Protein AF-A0A8T7GSQ2-F1 (afdb_monomer_lite)

Radius of gyration: 21.22 Å; chains: 1; bounding box: 56×17×55 Å

Foldseek 3Di:
DDPPPPVVVVVPQQPLDLVVNLVVLVVVLVVLVVVLVVLVVVLVVLVVVLVVCCVPPVPPVPVNVVVVVVSVVVNVVSVVVNVVSVVVSVVSVVVSVCSVVVVDRSCVVNVHDPVVVVD

Secondary structure (DSSP, 8-state):
---TTTTTTTTS---SSHHHHHHHHHHHHHHHHHHHHHHHHHHHHHHHHHHHHHHH-TT-TTHHHHHHHHHHHHHHHHHHHHHHHHHHHHHHHHHHHHHHTTSS-HHHHHSS-HHHHT-

Structure (mmCIF, N/CA/C/O backbone):
data_AF-A0A8T7GSQ2-F1
#
_entry.id   AF-A0A8T7GSQ2-F1
#
loop_
_atom_site.group_PDB
_atom_site.id
_atom_site.type_symbol
_atom_site.label_atom_id
_atom_site.label_alt_id
_atom_site.label_comp_id
_atom_site.label_asym_id
_atom_site.label_entity_id
_atom_site.label_seq_id
_atom_site.pdbx_PDB_ins_code
_atom_site.Cartn_x
_atom_site.Cartn_y
_atom_site.Cartn_z
_atom_site.occupancy
_atom_site.B_iso_or_equiv
_atom_site.auth_seq_id
_atom_site.auth_comp_id
_atom_site.auth_asym_id
_atom_site.auth_atom_id
_atom_site.pdbx_PDB_model_num
ATOM 1 N N . MET A 1 1 ? -16.822 6.721 -8.908 1.00 38.88 1 MET A N 1
ATOM 2 C CA . MET A 1 1 ? -15.596 6.455 -8.127 1.00 38.88 1 MET A CA 1
ATOM 3 C C . MET A 1 1 ? -15.596 4.984 -7.761 1.00 38.88 1 MET A C 1
ATOM 5 O O . MET A 1 1 ? -16.383 4.574 -6.921 1.00 38.88 1 MET A O 1
ATOM 9 N N . VAL A 1 2 ? -14.819 4.178 -8.480 1.00 35.00 2 VAL A N 1
ATOM 10 C CA . VAL A 1 2 ? -14.695 2.738 -8.228 1.00 35.00 2 VAL A CA 1
ATOM 11 C C . VAL A 1 2 ? -13.517 2.580 -7.271 1.00 35.00 2 VAL A C 1
ATOM 13 O O . VAL A 1 2 ? -12.405 2.960 -7.618 1.00 35.00 2 VAL A O 1
ATOM 16 N N . LEU A 1 3 ? -13.778 2.104 -6.054 1.00 43.03 3 LEU A N 1
ATOM 17 C CA . LEU A 1 3 ? -12.774 1.735 -5.050 1.00 43.03 3 LEU A CA 1
ATOM 18 C C . LEU A 1 3 ? -12.594 0.207 -5.123 1.00 43.03 3 LEU A C 1
ATOM 20 O O . LEU A 1 3 ? -13.241 -0.502 -4.350 1.00 43.03 3 LEU A O 1
ATOM 24 N N . PRO A 1 4 ? -11.788 -0.335 -6.059 1.00 44.41 4 PRO A N 1
ATOM 25 C CA . PRO A 1 4 ? -11.785 -1.773 -6.345 1.00 44.41 4 PRO A CA 1
ATOM 26 C C . PRO A 1 4 ? -11.278 -2.640 -5.181 1.00 44.41 4 PRO A C 1
ATOM 28 O O . PRO A 1 4 ? -11.608 -3.816 -5.128 1.00 44.41 4 PRO A O 1
ATOM 31 N N . TYR A 1 5 ? -10.554 -2.062 -4.216 1.00 47.91 5 TYR A N 1
ATOM 32 C CA . TYR A 1 5 ? -9.963 -2.794 -3.086 1.00 47.91 5 TYR A CA 1
ATOM 33 C C . TYR A 1 5 ? -10.320 -2.206 -1.707 1.00 47.91 5 TYR A C 1
ATOM 35 O O . TYR A 1 5 ? -9.698 -2.548 -0.710 1.00 47.91 5 TYR A O 1
ATOM 43 N N . GLY A 1 6 ? -11.310 -1.308 -1.625 1.00 44.84 6 GLY A N 1
ATOM 44 C CA . GLY A 1 6 ? -11.830 -0.776 -0.350 1.00 44.84 6 GLY A CA 1
ATOM 45 C C . GLY A 1 6 ? -13.261 -1.229 -0.037 1.00 44.84 6 GLY A C 1
ATOM 46 O O . GLY A 1 6 ? -13.656 -1.301 1.124 1.00 44.84 6 GLY A O 1
ATOM 47 N N . GLY A 1 7 ? -14.040 -1.592 -1.064 1.00 49.06 7 GLY A N 1
ATOM 48 C CA . GLY A 1 7 ? -15.460 -1.941 -0.926 1.00 49.06 7 GLY A CA 1
ATOM 49 C C . GLY A 1 7 ? -15.742 -3.202 -0.100 1.00 49.06 7 GLY A C 1
ATOM 50 O O . GLY A 1 7 ? -16.803 -3.307 0.513 1.00 49.06 7 GLY A O 1
ATOM 51 N N . TRP A 1 8 ? -14.790 -4.135 -0.010 1.00 50.97 8 TRP A N 1
ATOM 52 C CA . TRP A 1 8 ? -14.945 -5.326 0.830 1.00 50.97 8 TRP A CA 1
ATOM 53 C C . TRP A 1 8 ? -14.923 -5.026 2.335 1.00 50.97 8 TRP A C 1
ATOM 55 O O . TRP A 1 8 ? -15.596 -5.711 3.092 1.00 50.97 8 TRP A O 1
ATOM 65 N N . LEU A 1 9 ? -14.240 -3.966 2.786 1.00 51.50 9 LEU A N 1
ATOM 66 C CA . LEU A 1 9 ? -14.217 -3.585 4.205 1.00 51.50 9 LEU A CA 1
ATOM 67 C C . LEU A 1 9 ? -15.568 -3.030 4.661 1.00 51.50 9 LEU A C 1
ATOM 69 O O . LEU A 1 9 ? -15.963 -3.239 5.801 1.00 51.50 9 LEU A O 1
ATOM 73 N N . LEU A 1 10 ? -16.296 -2.386 3.746 1.00 52.09 10 LEU A N 1
ATOM 74 C CA . LEU A 1 10 ? -17.650 -1.875 3.971 1.00 52.09 10 LEU A CA 1
ATOM 75 C C . LEU A 1 10 ? -18.727 -2.971 3.947 1.00 52.09 10 LEU A C 1
ATOM 77 O O . LEU A 1 10 ? -19.861 -2.710 4.335 1.00 52.09 10 LEU A O 1
ATOM 81 N N . SER A 1 11 ? -18.395 -4.181 3.486 1.00 52.06 11 SER A N 1
ATOM 82 C CA . SER A 1 11 ? -19.314 -5.330 3.455 1.00 52.06 11 SER A CA 1
ATOM 83 C C . SER A 1 11 ? -19.049 -6.352 4.563 1.00 52.06 11 SER A C 1
ATOM 85 O O . SER A 1 11 ? -19.847 -7.273 4.740 1.00 52.06 11 SER A O 1
ATOM 87 N N . VAL A 1 12 ? -17.986 -6.177 5.357 1.00 58.94 12 VAL A N 1
ATOM 88 C CA . VAL A 1 12 ? -17.802 -6.940 6.594 1.00 58.94 12 VAL A CA 1
ATOM 89 C C . VAL A 1 12 ? -18.753 -6.365 7.651 1.00 58.94 12 VAL A C 1
ATOM 91 O O . VAL A 1 12 ? -18.640 -5.180 7.968 1.00 58.94 12 VAL A O 1
ATOM 94 N N . PRO A 1 13 ? -19.687 -7.156 8.215 1.00 57.12 13 PRO A N 1
ATOM 95 C CA . PRO A 1 13 ? -20.532 -6.684 9.304 1.00 57.12 13 PRO A CA 1
ATOM 96 C C . PRO A 1 13 ? -19.636 -6.289 10.481 1.00 57.12 13 PRO A C 1
ATOM 98 O O . PRO A 1 13 ? -18.987 -7.141 11.088 1.00 57.12 13 PRO A O 1
ATOM 101 N N . LEU A 1 14 ? -19.560 -4.988 10.767 1.00 60.62 14 LEU A N 1
ATOM 102 C CA . LEU A 1 14 ? -18.775 -4.452 11.874 1.00 60.62 14 LEU A CA 1
ATOM 103 C C . LEU A 1 14 ? -19.395 -4.947 13.188 1.00 60.62 14 LEU A C 1
ATOM 105 O O . LEU A 1 14 ? -20.547 -4.605 13.479 1.00 60.62 14 LEU A O 1
ATOM 109 N N . PRO A 1 15 ? -18.684 -5.763 13.986 1.00 61.72 15 PRO A N 1
ATOM 110 C CA . PRO A 1 15 ? -19.197 -6.160 15.283 1.00 61.72 15 PRO A CA 1
ATOM 111 C C . PRO A 1 15 ? -19.294 -4.913 16.170 1.00 61.72 15 PRO A C 1
ATOM 113 O O . PRO A 1 15 ? -18.317 -4.189 16.340 1.00 61.72 15 PRO A O 1
ATOM 116 N N . CYS A 1 16 ? -20.466 -4.672 16.765 1.00 66.12 16 CYS A N 1
ATOM 117 C CA . CYS A 1 16 ? -20.679 -3.585 17.734 1.00 66.12 16 CYS A CA 1
ATOM 118 C C . CYS A 1 16 ? -19.993 -3.843 19.091 1.00 66.12 16 CYS A C 1
ATOM 120 O O . CYS A 1 16 ? -20.198 -3.093 20.042 1.00 66.12 16 CYS A O 1
ATOM 122 N N . ASP A 1 17 ? -19.199 -4.911 19.186 1.00 72.81 17 ASP A N 1
ATOM 123 C CA . ASP A 1 17 ? -18.414 -5.259 20.358 1.00 72.81 17 ASP A CA 1
ATOM 124 C C . ASP A 1 17 ? -17.010 -4.655 20.232 1.00 72.81 17 ASP A C 1
ATOM 126 O O . ASP A 1 17 ? -16.300 -4.881 19.245 1.00 72.81 17 ASP A O 1
ATOM 130 N N . ARG A 1 18 ? -16.617 -3.849 21.224 1.00 67.62 18 ARG A N 1
ATOM 131 C CA . ARG A 1 18 ? -15.390 -3.041 21.190 1.00 67.62 18 ARG A CA 1
ATOM 132 C C . ARG A 1 18 ? -14.150 -3.907 20.976 1.00 67.62 18 ARG A C 1
ATOM 134 O O . ARG A 1 18 ? -13.276 -3.536 20.195 1.00 67.62 18 ARG A O 1
ATOM 141 N N . GLU A 1 19 ? -14.080 -5.060 21.634 1.00 78.38 19 GLU A N 1
ATOM 142 C CA . GLU A 1 19 ? -12.926 -5.959 21.533 1.00 78.38 19 GLU A CA 1
ATOM 143 C C . GLU A 1 19 ? -12.858 -6.654 20.168 1.00 78.38 19 GLU A C 1
ATOM 145 O O . GLU A 1 19 ? -11.784 -6.761 19.568 1.00 78.38 19 GLU A O 1
ATOM 150 N N . ALA A 1 20 ? -14.011 -7.053 19.623 1.00 74.50 20 ALA A N 1
ATOM 151 C CA . ALA A 1 20 ? -14.095 -7.665 18.301 1.00 74.50 20 ALA A CA 1
ATOM 152 C C . ALA A 1 20 ? -13.750 -6.664 17.185 1.00 74.50 20 ALA A C 1
ATOM 154 O O . ALA A 1 20 ? -13.064 -7.028 16.226 1.00 74.50 20 ALA A O 1
ATOM 155 N N . LEU A 1 21 ? -14.161 -5.398 17.327 1.00 72.12 21 LEU A N 1
ATOM 156 C CA . LEU A 1 21 ? -13.840 -4.330 16.380 1.00 72.12 21 LEU A CA 1
ATOM 157 C C . LEU A 1 21 ? -12.334 -4.037 16.348 1.00 72.12 21 LEU A C 1
ATOM 159 O O . LEU A 1 21 ? -11.744 -3.964 15.269 1.00 72.12 21 LEU A O 1
ATOM 163 N N . ILE A 1 22 ? -11.694 -3.933 17.517 1.00 78.56 22 ILE A N 1
ATOM 164 C CA . ILE A 1 22 ? -10.239 -3.738 17.623 1.00 78.56 22 ILE A CA 1
ATOM 165 C C . ILE A 1 22 ? -9.492 -4.932 17.011 1.00 78.56 22 ILE A C 1
ATOM 167 O O . ILE A 1 22 ? -8.540 -4.748 16.248 1.00 78.56 22 ILE A O 1
ATOM 171 N N . GLY A 1 23 ? -9.940 -6.161 17.290 1.00 81.44 23 GLY A N 1
ATOM 172 C CA . GLY A 1 23 ? -9.358 -7.374 16.712 1.00 81.44 23 GLY A CA 1
ATOM 173 C C . GLY A 1 23 ? -9.449 -7.413 15.183 1.00 81.44 23 GLY A C 1
ATOM 174 O O . GLY A 1 23 ? -8.485 -7.794 14.512 1.00 81.44 23 GLY A O 1
ATOM 175 N N . LEU A 1 24 ? -10.577 -6.969 14.624 1.00 78.19 24 LEU A N 1
ATOM 176 C CA . LEU A 1 24 ? -10.798 -6.902 13.181 1.00 78.19 24 LEU A CA 1
ATOM 177 C C . LEU A 1 24 ? -9.924 -5.822 12.534 1.00 78.19 24 LEU A C 1
ATOM 179 O O . LEU A 1 24 ? -9.186 -6.118 11.597 1.00 78.19 24 LEU A O 1
ATOM 183 N N . LEU A 1 25 ? -9.907 -4.611 13.096 1.00 77.94 25 LEU A N 1
ATOM 184 C CA . LEU A 1 25 ? -9.059 -3.507 12.634 1.00 77.94 25 LEU A CA 1
ATOM 185 C C . LEU A 1 25 ? -7.566 -3.863 12.673 1.00 77.94 25 LEU A C 1
ATOM 187 O O . LEU A 1 25 ? -6.830 -3.527 11.746 1.00 77.94 25 LEU A O 1
ATOM 191 N N . ARG A 1 26 ? -7.109 -4.611 13.685 1.00 84.12 26 ARG A N 1
ATOM 192 C CA . ARG A 1 26 ? -5.717 -5.084 13.763 1.00 84.12 26 ARG A CA 1
ATOM 193 C C . ARG A 1 26 ? -5.375 -6.065 12.636 1.00 84.12 26 ARG A C 1
ATOM 195 O O . ARG A 1 26 ? -4.298 -5.961 12.050 1.00 84.12 26 ARG A O 1
ATOM 202 N N . ARG A 1 27 ? -6.280 -6.990 12.296 1.00 81.19 27 ARG A N 1
ATOM 203 C CA . ARG A 1 27 ? -6.094 -7.915 11.158 1.00 81.19 27 ARG A CA 1
ATOM 204 C C . ARG A 1 27 ? -6.091 -7.176 9.826 1.00 81.19 27 ARG A C 1
ATOM 206 O O . ARG A 1 27 ? -5.244 -7.453 8.982 1.00 81.19 27 ARG A O 1
ATOM 213 N N . VAL A 1 28 ? -6.988 -6.207 9.669 1.00 79.44 28 VAL A N 1
ATOM 214 C CA . VAL A 1 28 ? -7.064 -5.358 8.47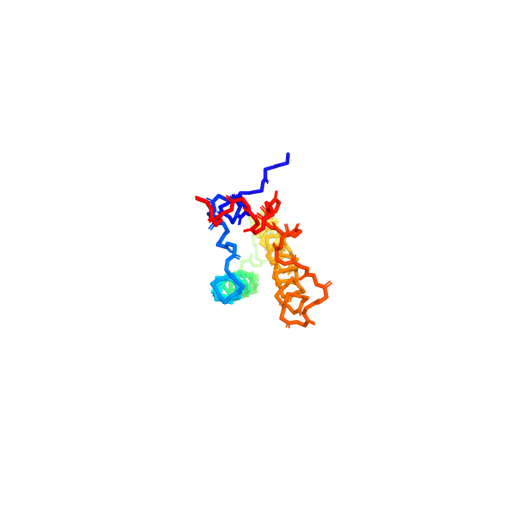5 1.00 79.44 28 VAL A CA 1
ATOM 215 C C . VAL A 1 28 ? -5.775 -4.555 8.308 1.00 79.44 28 VAL A C 1
ATOM 217 O O . VAL A 1 28 ? -5.180 -4.573 7.232 1.00 79.44 28 VAL A O 1
ATOM 220 N N . LYS A 1 29 ? -5.269 -3.948 9.388 1.00 76.50 29 LYS A N 1
ATOM 221 C CA . LYS A 1 29 ? -3.976 -3.254 9.398 1.00 76.50 29 LYS A CA 1
ATOM 222 C C . LYS A 1 29 ? -2.826 -4.176 8.974 1.00 76.50 29 LYS A C 1
ATOM 224 O O . LYS A 1 29 ? -2.019 -3.785 8.136 1.00 76.50 29 LYS A O 1
ATOM 229 N N . ALA A 1 30 ? -2.782 -5.408 9.488 1.00 79.94 30 ALA A N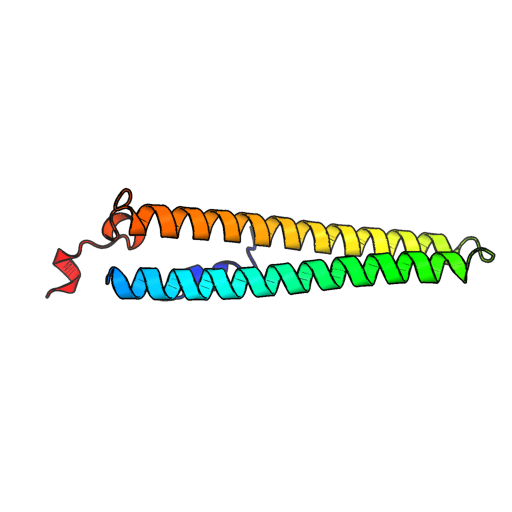 1
ATOM 230 C CA . ALA A 1 30 ? -1.764 -6.389 9.104 1.00 79.94 30 ALA A CA 1
ATOM 231 C C . ALA A 1 30 ? -1.858 -6.791 7.619 1.00 79.94 30 ALA A C 1
ATOM 233 O O . ALA A 1 30 ? -0.835 -6.886 6.942 1.00 79.94 30 ALA A O 1
ATOM 234 N N . SER A 1 31 ? -3.072 -6.976 7.085 1.00 76.31 31 SER A N 1
ATOM 235 C CA . SER A 1 31 ? -3.264 -7.269 5.657 1.00 76.31 31 SER A CA 1
ATOM 236 C C . SER A 1 31 ? -2.857 -6.104 4.751 1.00 76.31 31 SER A C 1
ATOM 238 O O . SER A 1 31 ? -2.217 -6.330 3.728 1.00 76.31 31 SER A O 1
ATOM 240 N N . LEU A 1 32 ? -3.148 -4.863 5.157 1.00 76.88 32 LEU A N 1
ATOM 241 C CA . LEU A 1 32 ? -2.739 -3.660 4.429 1.00 76.88 32 LEU A CA 1
ATOM 242 C C . LEU A 1 32 ? -1.216 -3.500 4.422 1.00 76.88 32 LEU A C 1
ATOM 244 O O . LEU A 1 32 ? -0.643 -3.154 3.396 1.00 76.88 32 LEU A O 1
ATOM 248 N N . GLN A 1 33 ? -0.545 -3.816 5.532 1.00 80.75 33 GLN A N 1
ATOM 249 C CA . GLN A 1 33 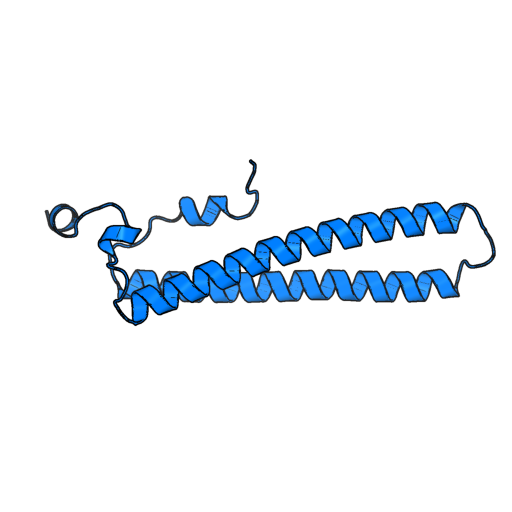? 0.916 -3.783 5.606 1.00 80.75 33 GLN A CA 1
ATOM 250 C C . GLN A 1 33 ? 1.567 -4.814 4.667 1.00 80.75 33 GLN A C 1
ATOM 252 O O . GLN A 1 33 ? 2.560 -4.506 4.008 1.00 80.75 33 GLN A O 1
ATOM 257 N N . LEU A 1 34 ? 1.000 -6.022 4.571 1.00 79.44 34 LEU A N 1
ATOM 258 C CA . LEU A 1 34 ? 1.447 -7.038 3.611 1.00 79.44 34 LEU A CA 1
ATOM 259 C C . LEU A 1 34 ? 1.212 -6.596 2.159 1.00 79.44 34 LEU A C 1
ATOM 261 O O . LEU A 1 34 ? 2.102 -6.775 1.330 1.00 79.44 34 LEU A O 1
ATOM 265 N N . GLY A 1 35 ? 0.057 -5.984 1.871 1.00 73.56 35 GLY A N 1
ATOM 266 C CA . GLY A 1 35 ? -0.251 -5.395 0.563 1.00 73.56 35 GLY A CA 1
ATOM 267 C C . GLY A 1 35 ? 0.760 -4.321 0.167 1.00 73.56 35 GLY A C 1
ATOM 268 O O . GLY A 1 35 ? 1.396 -4.432 -0.878 1.00 73.56 35 GLY A O 1
ATOM 269 N N . MET A 1 36 ? 1.037 -3.375 1.069 1.00 79.38 36 MET A N 1
ATOM 270 C CA . MET A 1 36 ? 2.044 -2.335 0.852 1.00 79.38 36 MET A CA 1
ATOM 271 C C . MET A 1 36 ? 3.439 -2.906 0.580 1.00 79.38 36 MET A C 1
ATOM 273 O O . MET A 1 36 ? 4.131 -2.419 -0.312 1.00 79.38 36 MET A O 1
ATOM 277 N N . LEU A 1 37 ? 3.869 -3.930 1.327 1.00 77.75 37 LEU A N 1
ATOM 278 C CA . LEU A 1 37 ? 5.165 -4.583 1.108 1.00 77.75 37 LEU A CA 1
ATOM 279 C C . LEU A 1 37 ? 5.231 -5.280 -0.254 1.00 77.75 37 LEU A C 1
ATOM 281 O O . LEU A 1 37 ? 6.254 -5.190 -0.933 1.00 77.75 37 LEU A O 1
ATOM 285 N N . ALA A 1 38 ? 4.149 -5.938 -0.674 1.00 79.25 38 ALA A N 1
ATOM 286 C CA . ALA A 1 38 ? 4.060 -6.553 -1.993 1.00 79.25 38 ALA A CA 1
ATOM 287 C C . ALA A 1 38 ? 4.122 -5.492 -3.104 1.00 79.25 38 ALA A C 1
ATOM 289 O O . ALA A 1 38 ? 4.924 -5.625 -4.029 1.00 79.25 38 ALA A O 1
ATOM 290 N N . SER A 1 39 ? 3.362 -4.403 -2.973 1.00 77.69 39 SER A N 1
ATOM 291 C CA . SER A 1 39 ? 3.368 -3.258 -3.893 1.00 77.69 39 SER A CA 1
ATOM 292 C C . SER A 1 39 ? 4.760 -2.623 -4.009 1.00 77.69 39 SER A C 1
ATOM 294 O O . SER A 1 39 ? 5.245 -2.354 -5.110 1.00 77.69 39 SER A O 1
ATOM 296 N N . LEU A 1 40 ? 5.454 -2.452 -2.881 1.00 81.75 40 LEU A N 1
ATOM 297 C CA . LEU A 1 40 ? 6.814 -1.913 -2.835 1.00 81.75 40 LE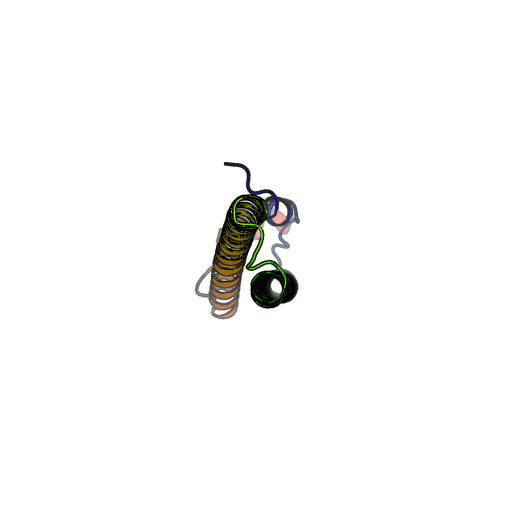U A CA 1
ATOM 298 C C . LEU A 1 40 ? 7.834 -2.882 -3.456 1.00 81.75 40 LEU A C 1
ATOM 300 O O . LEU A 1 40 ? 8.744 -2.451 -4.164 1.00 81.75 40 LEU A O 1
ATOM 304 N N . GLY A 1 41 ? 7.645 -4.189 -3.260 1.00 81.50 41 GLY A N 1
ATOM 305 C CA . GLY A 1 41 ? 8.429 -5.238 -3.912 1.00 81.50 41 GLY A CA 1
ATOM 306 C C . GLY A 1 41 ? 8.271 -5.237 -5.434 1.00 81.50 41 GLY A C 1
ATOM 307 O O . GLY A 1 41 ? 9.268 -5.323 -6.151 1.00 81.50 41 GLY A O 1
ATOM 308 N N . VAL A 1 42 ? 7.046 -5.068 -5.942 1.00 81.88 42 VAL A N 1
ATOM 309 C CA . VAL A 1 42 ? 6.768 -4.957 -7.386 1.00 81.88 42 VAL A CA 1
ATOM 310 C C . VAL A 1 42 ? 7.405 -3.697 -7.976 1.00 81.88 42 VAL A C 1
ATOM 312 O O . VAL A 1 42 ? 8.029 -3.768 -9.035 1.00 81.88 42 VAL A O 1
ATOM 315 N N . LEU A 1 43 ? 7.322 -2.558 -7.278 1.00 82.19 43 LEU A N 1
ATOM 316 C CA . LEU A 1 43 ? 7.993 -1.319 -7.690 1.00 82.19 43 LEU A CA 1
ATOM 317 C C . LEU A 1 43 ? 9.516 -1.493 -7.747 1.00 82.19 43 LEU A C 1
ATOM 319 O O . LEU A 1 43 ? 10.139 -1.138 -8.748 1.00 82.19 43 LEU A O 1
ATOM 323 N N . ALA A 1 44 ? 10.118 -2.080 -6.709 1.00 83.56 44 ALA A N 1
ATOM 324 C CA . ALA A 1 44 ? 11.556 -2.331 -6.659 1.00 83.56 44 ALA A CA 1
ATOM 325 C C . ALA A 1 44 ? 12.010 -3.280 -7.780 1.00 83.56 44 ALA A C 1
ATOM 327 O O . ALA A 1 44 ? 12.981 -2.986 -8.479 1.00 83.56 44 ALA A O 1
ATOM 328 N N . ALA A 1 45 ? 11.281 -4.377 -8.007 1.00 82.50 45 ALA A N 1
ATOM 329 C CA . ALA A 1 45 ? 11.551 -5.306 -9.102 1.00 82.50 45 ALA A CA 1
ATOM 330 C C . ALA A 1 45 ? 11.449 -4.616 -10.473 1.00 82.50 45 ALA A C 1
ATOM 332 O O . ALA A 1 45 ? 12.303 -4.830 -11.333 1.00 82.50 45 ALA A O 1
ATOM 333 N N . GLY A 1 46 ? 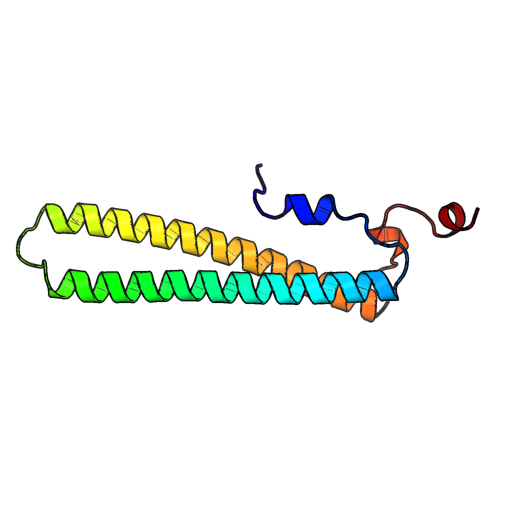10.461 -3.733 -10.656 1.00 78.75 46 GLY A N 1
ATOM 334 C CA . GLY A 1 46 ? 10.302 -2.929 -11.868 1.00 78.75 46 GLY A CA 1
ATOM 335 C C . GLY A 1 46 ? 11.478 -1.983 -12.127 1.00 78.75 46 GLY A C 1
ATOM 336 O O . GLY A 1 46 ? 11.962 -1.904 -13.255 1.00 78.75 46 GLY A O 1
ATOM 337 N N . ILE A 1 47 ? 11.993 -1.314 -11.089 1.00 82.69 47 ILE A N 1
ATOM 338 C CA . ILE A 1 47 ? 13.168 -0.427 -11.193 1.00 82.69 47 ILE A CA 1
ATOM 339 C C . ILE A 1 47 ? 14.428 -1.228 -11.537 1.00 82.69 47 ILE A C 1
ATOM 341 O O . ILE A 1 47 ? 15.187 -0.839 -12.425 1.00 82.69 47 ILE A O 1
ATOM 345 N N . VAL A 1 48 ? 14.650 -2.360 -10.864 1.00 84.06 48 VAL A N 1
ATOM 346 C CA . VAL A 1 48 ? 15.795 -3.240 -11.141 1.00 84.06 48 VAL A CA 1
ATOM 347 C C . VAL A 1 48 ? 15.737 -3.761 -12.577 1.00 84.06 48 VAL A C 1
ATOM 349 O O . VAL A 1 48 ? 16.753 -3.745 -13.272 1.00 84.06 48 VAL A O 1
ATOM 352 N N . PHE A 1 49 ? 14.552 -4.150 -13.054 1.00 79.31 49 PHE A N 1
ATOM 353 C CA . PHE A 1 49 ? 14.352 -4.576 -14.436 1.00 79.31 49 PHE A CA 1
ATOM 354 C C . PHE A 1 49 ? 14.641 -3.447 -15.436 1.00 79.31 49 PHE A C 1
ATOM 356 O O . PHE A 1 49 ? 15.345 -3.675 -16.414 1.00 79.31 49 PHE A O 1
ATOM 363 N N . LEU A 1 50 ? 14.183 -2.218 -15.171 1.00 76.56 50 LEU A N 1
ATOM 364 C CA . LEU A 1 50 ? 14.498 -1.025 -15.975 1.00 76.56 50 LEU A CA 1
ATOM 365 C C . LEU A 1 50 ? 16.013 -0.768 -16.069 1.00 76.56 50 LEU A C 1
ATOM 367 O O . LEU A 1 50 ? 16.548 -0.516 -17.152 1.00 76.56 50 LEU A O 1
ATOM 371 N N . LEU A 1 51 ? 16.724 -0.853 -14.943 1.00 77.38 51 LEU A N 1
ATOM 372 C CA . LEU A 1 51 ? 18.178 -0.665 -14.884 1.00 77.38 51 LEU A CA 1
ATOM 373 C C . LEU A 1 51 ? 18.937 -1.785 -15.609 1.00 77.38 51 LEU A C 1
ATOM 375 O O . LEU A 1 51 ? 19.935 -1.528 -16.282 1.00 77.38 51 LEU A O 1
ATOM 379 N N . TRP A 1 52 ? 18.465 -3.025 -15.496 1.00 79.31 52 TRP A N 1
ATOM 380 C CA . TRP A 1 52 ? 19.030 -4.158 -16.224 1.00 79.31 52 TRP A CA 1
ATOM 381 C C . TRP A 1 52 ? 18.790 -4.035 -17.736 1.00 79.31 52 TRP A C 1
ATOM 383 O O . TRP A 1 52 ? 19.720 -4.176 -18.529 1.00 79.31 52 TRP A O 1
ATOM 393 N N . PHE A 1 53 ? 17.567 -3.690 -18.138 1.00 71.25 53 PHE A N 1
ATOM 394 C CA . PHE A 1 53 ? 17.175 -3.552 -19.539 1.00 71.25 53 PHE A CA 1
ATOM 395 C C . PHE A 1 53 ? 17.914 -2.402 -20.239 1.00 71.25 53 PHE A C 1
ATOM 397 O O . PHE A 1 53 ? 18.421 -2.569 -21.350 1.00 71.25 53 PHE A O 1
ATOM 404 N N . SER A 1 54 ? 18.058 -1.254 -19.566 1.00 70.69 54 SER A N 1
ATOM 405 C CA . SER A 1 54 ? 18.812 -0.100 -20.085 1.00 70.69 54 SER A CA 1
ATOM 406 C C . SER A 1 54 ? 20.307 -0.382 -20.278 1.00 70.69 54 SER A C 1
ATOM 408 O O . SER A 1 54 ? 20.922 0.217 -21.159 1.00 70.69 54 SER A O 1
ATOM 410 N N . ARG A 1 55 ? 20.886 -1.340 -19.536 1.00 71.88 55 ARG A N 1
ATOM 411 C CA . ARG A 1 55 ? 22.257 -1.827 -19.769 1.00 71.88 55 ARG A CA 1
ATOM 412 C C . ARG A 1 55 ? 22.401 -2.726 -21.003 1.00 71.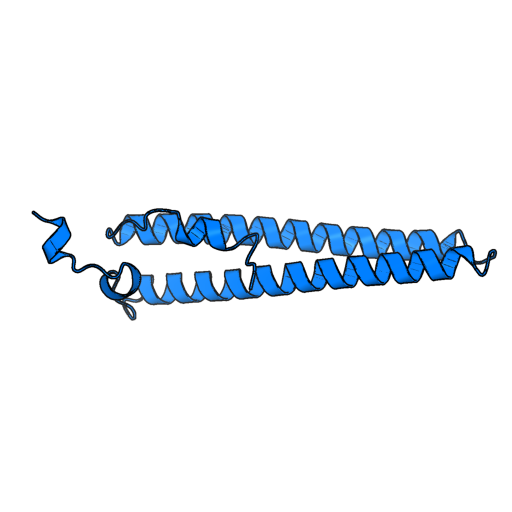88 55 ARG A C 1
ATOM 414 O O . ARG A 1 55 ? 23.484 -2.751 -21.577 1.00 71.88 55 ARG A O 1
ATOM 421 N N . GLY A 1 56 ? 21.358 -3.459 -21.405 1.00 65.81 56 GLY A N 1
ATOM 422 C CA . GLY A 1 56 ? 21.424 -4.455 -22.487 1.00 65.81 56 GLY A CA 1
ATOM 423 C C . GLY A 1 56 ? 20.976 -3.972 -23.874 1.00 65.81 56 GLY A C 1
ATOM 424 O O . GLY A 1 56 ? 21.445 -4.498 -24.879 1.00 65.81 56 GLY A O 1
ATOM 425 N N . PHE A 1 57 ? 20.096 -2.967 -23.953 1.00 61.84 57 PHE A N 1
ATOM 426 C CA . PHE A 1 57 ? 19.399 -2.589 -25.199 1.00 61.84 57 PHE A CA 1
ATOM 427 C C . PHE A 1 57 ? 19.712 -1.177 -25.729 1.00 61.84 57 PHE A C 1
ATOM 429 O O . PHE A 1 57 ? 18.992 -0.658 -26.583 1.00 61.84 57 PHE A O 1
ATOM 436 N N . GLY A 1 58 ? 20.810 -0.556 -25.289 1.00 57.62 58 GLY A N 1
ATOM 437 C CA . GLY A 1 58 ? 21.189 0.823 -25.641 1.00 57.62 58 GLY A CA 1
ATOM 438 C C . GLY A 1 58 ? 21.454 1.135 -27.128 1.00 57.62 58 GLY A C 1
ATOM 439 O O . GLY A 1 58 ? 21.780 2.275 -27.438 1.00 57.62 58 GLY A O 1
ATOM 440 N N . VAL A 1 59 ? 21.319 0.175 -28.055 1.00 54.84 59 VAL A N 1
ATOM 441 C CA . VAL A 1 59 ? 21.737 0.319 -29.469 1.00 54.84 59 VAL A CA 1
ATOM 442 C C . VAL A 1 59 ? 20.559 0.360 -30.470 1.00 54.84 59 VAL A C 1
ATOM 444 O O . VAL A 1 59 ? 20.729 0.810 -31.598 1.00 54.84 59 VAL A O 1
ATOM 447 N N . LEU A 1 60 ? 19.331 -0.021 -30.082 1.00 58.12 60 LEU A N 1
ATOM 448 C CA . LEU A 1 60 ? 18.146 -0.040 -30.970 1.00 58.12 60 LEU A CA 1
ATOM 449 C C . LEU A 1 60 ? 17.139 1.062 -30.574 1.00 58.12 60 LEU A C 1
ATOM 451 O O . LEU A 1 60 ? 16.134 0.810 -29.908 1.00 58.12 60 LEU A O 1
ATOM 455 N N . GLY A 1 61 ? 17.427 2.308 -30.970 1.00 57.84 61 GLY A N 1
ATOM 456 C CA . GLY A 1 61 ? 16.834 3.558 -30.450 1.00 57.84 61 GLY A CA 1
ATOM 457 C C . GLY A 1 61 ? 15.309 3.771 -30.533 1.00 57.84 61 GLY A C 1
ATOM 458 O O . GLY A 1 61 ? 14.827 4.750 -29.972 1.00 57.84 61 GLY A O 1
ATOM 459 N N . GLY A 1 62 ? 14.538 2.884 -31.175 1.00 59.53 62 GLY A N 1
ATOM 460 C CA . GLY A 1 62 ? 13.063 2.952 -31.213 1.00 59.53 62 GLY A CA 1
ATOM 461 C C . GLY A 1 62 ? 12.344 1.931 -30.318 1.00 59.53 62 GLY A C 1
ATOM 462 O O . GLY A 1 62 ? 11.281 2.220 -29.774 1.00 59.53 62 GLY A O 1
ATOM 463 N N . PHE A 1 63 ? 12.926 0.743 -30.119 1.00 62.22 63 PHE A N 1
ATOM 464 C CA . PHE A 1 63 ? 12.332 -0.314 -29.285 1.00 62.22 63 PHE A CA 1
ATOM 465 C C . PHE A 1 63 ? 12.474 0.006 -27.788 1.00 62.22 63 PHE A C 1
ATOM 467 O O . PHE A 1 63 ? 11.595 -0.298 -26.984 1.00 62.22 63 PHE A O 1
ATOM 474 N N . SER A 1 64 ? 13.561 0.694 -27.428 1.00 70.69 64 SER A N 1
ATOM 475 C CA . SER A 1 64 ? 13.879 1.085 -26.051 1.00 70.69 64 SER A CA 1
ATOM 476 C C . SER A 1 64 ? 12.924 2.149 -25.485 1.00 70.69 64 SER A C 1
ATOM 478 O O . SER A 1 64 ? 12.515 2.061 -24.330 1.00 70.69 64 SER A O 1
ATOM 480 N N . THR A 1 65 ? 12.490 3.122 -26.292 1.00 73.31 65 THR A N 1
ATOM 481 C CA . THR A 1 65 ? 11.629 4.235 -25.848 1.00 73.31 65 THR A CA 1
ATOM 482 C C . THR A 1 65 ? 10.199 3.796 -25.546 1.00 73.31 65 THR A C 1
ATOM 484 O O . THR A 1 65 ? 9.647 4.206 -24.528 1.00 73.31 65 THR A O 1
ATOM 487 N N . VAL A 1 66 ? 9.605 2.930 -26.375 1.00 78.56 66 VAL A N 1
ATOM 488 C CA . VAL A 1 66 ? 8.254 2.392 -26.118 1.00 78.56 66 VAL A CA 1
ATOM 489 C C . VAL A 1 66 ? 8.248 1.517 -24.863 1.00 78.56 66 VAL A C 1
ATOM 491 O O . VAL A 1 66 ? 7.368 1.671 -24.019 1.00 78.56 66 VAL A O 1
ATOM 494 N N . PHE A 1 67 ? 9.261 0.660 -24.691 1.00 75.88 67 PHE A N 1
ATOM 495 C CA . PHE A 1 67 ? 9.414 -0.145 -23.476 1.00 75.88 67 PHE A CA 1
ATOM 496 C C . PHE A 1 67 ? 9.634 0.715 -22.228 1.00 75.88 67 PHE A C 1
ATOM 498 O O . PHE A 1 67 ? 9.028 0.444 -21.193 1.00 75.88 67 PHE A O 1
ATOM 505 N N . ALA A 1 68 ? 10.445 1.773 -22.319 1.00 75.94 68 ALA A N 1
ATOM 506 C CA . ALA A 1 68 ? 10.672 2.696 -21.210 1.00 75.94 68 ALA A CA 1
ATOM 507 C C . ALA A 1 68 ? 9.389 3.438 -20.806 1.00 75.94 68 ALA A C 1
ATOM 509 O O . ALA A 1 68 ? 9.071 3.506 -19.621 1.00 75.94 68 ALA A O 1
ATOM 510 N N . LEU A 1 69 ? 8.619 3.949 -21.774 1.00 82.31 69 LEU A N 1
ATOM 511 C CA . LEU A 1 69 ? 7.340 4.617 -21.509 1.00 82.31 69 LEU A CA 1
ATOM 512 C C . LEU A 1 69 ? 6.303 3.658 -20.917 1.00 82.31 69 LEU A C 1
ATOM 514 O O . LEU A 1 69 ? 5.608 4.024 -19.971 1.00 82.31 69 LEU A O 1
ATOM 518 N N . PHE A 1 70 ? 6.230 2.426 -21.425 1.00 82.50 70 PHE A N 1
ATOM 519 C CA . PHE A 1 70 ? 5.373 1.386 -20.861 1.00 82.50 70 PHE A CA 1
ATOM 520 C C . PHE A 1 70 ? 5.755 1.101 -19.404 1.00 82.50 70 PHE A C 1
ATOM 522 O O . PHE A 1 70 ? 4.906 1.158 -18.521 1.00 82.50 70 PHE A O 1
ATOM 529 N N . PHE A 1 71 ? 7.040 0.895 -19.109 1.00 80.00 71 PHE A N 1
ATOM 530 C CA . PHE A 1 71 ? 7.495 0.672 -17.737 1.00 80.00 71 PHE A CA 1
ATOM 531 C C . PHE A 1 71 ? 7.233 1.865 -16.816 1.00 80.00 71 PHE A C 1
ATOM 533 O O . PHE A 1 71 ? 6.790 1.661 -15.690 1.00 80.00 71 PHE A O 1
ATOM 540 N N . LEU A 1 72 ? 7.445 3.098 -17.281 1.00 82.31 72 LEU A N 1
ATOM 541 C CA . LEU A 1 72 ? 7.119 4.307 -16.518 1.00 82.31 72 LEU A CA 1
ATOM 542 C C . LEU A 1 72 ? 5.620 4.412 -16.224 1.00 82.31 72 LEU A C 1
ATOM 544 O O . LEU A 1 72 ? 5.245 4.789 -15.117 1.00 82.31 72 LEU A O 1
ATOM 548 N N . PHE A 1 73 ? 4.764 4.038 -17.177 1.00 84.62 73 PHE A N 1
ATOM 549 C CA . PHE A 1 73 ? 3.321 3.987 -16.963 1.00 84.62 73 PHE A CA 1
ATOM 550 C C . PHE A 1 73 ? 2.953 2.964 -15.882 1.00 84.62 73 PHE A C 1
ATOM 552 O O . PHE A 1 73 ? 2.242 3.306 -14.940 1.00 84.62 73 PHE A O 1
ATOM 559 N N . PHE A 1 74 ? 3.480 1.738 -15.957 1.00 81.00 74 PHE A N 1
ATOM 560 C CA . PHE A 1 74 ? 3.236 0.706 -14.940 1.00 81.00 74 PHE A CA 1
ATOM 561 C C . PHE A 1 74 ? 3.802 1.088 -13.571 1.00 81.00 74 PHE A C 1
ATOM 563 O O . PHE A 1 74 ? 3.149 0.852 -12.556 1.00 81.00 74 PHE A O 1
ATOM 570 N N . LEU A 1 75 ? 4.972 1.730 -13.536 1.00 84.12 75 LEU A N 1
ATOM 571 C CA . LEU A 1 75 ? 5.551 2.286 -12.316 1.00 84.12 75 LEU A CA 1
ATOM 572 C C . LEU A 1 75 ? 4.632 3.364 -11.723 1.00 84.12 75 LEU A C 1
ATOM 574 O O . LEU A 1 75 ? 4.389 3.365 -10.522 1.00 84.12 75 LEU A O 1
ATOM 578 N N . GLY A 1 76 ? 4.074 4.240 -12.564 1.00 85.81 76 GLY A N 1
ATOM 579 C CA . GLY A 1 76 ? 3.111 5.264 -12.160 1.00 85.81 76 GLY A CA 1
ATOM 580 C C . GLY A 1 76 ? 1.807 4.677 -11.615 1.00 85.81 76 GLY A C 1
ATOM 581 O O . GLY A 1 76 ? 1.338 5.105 -10.562 1.00 85.81 76 GLY A O 1
ATOM 582 N N . VAL A 1 77 ? 1.246 3.660 -12.275 1.00 85.31 77 VAL A N 1
ATOM 583 C CA . VAL A 1 77 ? 0.047 2.943 -11.801 1.00 85.31 77 VAL A CA 1
ATOM 584 C C . VAL A 1 77 ? 0.327 2.218 -10.481 1.00 85.31 77 VAL A C 1
ATOM 586 O O . VAL A 1 77 ? -0.477 2.309 -9.555 1.00 85.31 77 VAL A O 1
ATOM 589 N N . GLY A 1 78 ? 1.479 1.551 -10.362 1.00 81.69 78 GLY A N 1
ATOM 590 C CA . GLY A 1 78 ? 1.914 0.903 -9.123 1.00 81.69 78 GLY A CA 1
ATOM 591 C C . GLY A 1 78 ? 2.120 1.899 -7.981 1.00 81.69 78 GLY A C 1
ATOM 592 O O . GLY A 1 78 ? 1.710 1.636 -6.854 1.00 81.69 78 GLY A O 1
ATOM 593 N N . LEU A 1 79 ? 2.677 3.078 -8.272 1.00 85.62 79 LEU A N 1
ATOM 594 C CA . LEU A 1 79 ? 2.838 4.155 -7.296 1.00 85.62 79 LEU A CA 1
ATOM 595 C C . LEU A 1 79 ? 1.482 4.704 -6.832 1.00 85.62 79 LEU A C 1
ATOM 597 O O . LEU A 1 79 ? 1.278 4.900 -5.639 1.00 85.62 79 LEU A O 1
ATOM 601 N N . LEU A 1 80 ? 0.536 4.912 -7.750 1.00 85.44 80 LEU A N 1
ATOM 602 C CA . LEU A 1 80 ? -0.837 5.313 -7.423 1.00 85.44 80 LEU A CA 1
ATOM 603 C C . LEU A 1 80 ? -1.544 4.273 -6.544 1.00 85.44 80 LEU A C 1
ATOM 605 O O . LEU A 1 80 ? -2.195 4.645 -5.568 1.00 85.44 80 LEU A O 1
ATOM 609 N N . ALA A 1 81 ? -1.388 2.983 -6.855 1.00 79.69 81 ALA A N 1
ATOM 610 C CA . ALA A 1 81 ? -1.916 1.898 -6.032 1.00 79.69 81 ALA A CA 1
ATOM 611 C C . ALA A 1 81 ? -1.299 1.913 -4.624 1.00 79.69 81 ALA A C 1
ATOM 613 O O . ALA A 1 81 ? -2.034 1.858 -3.640 1.00 79.69 81 ALA A O 1
ATOM 614 N N . PHE A 1 82 ? 0.021 2.095 -4.527 1.00 80.19 82 PHE A N 1
ATOM 615 C CA . PHE A 1 82 ? 0.731 2.204 -3.254 1.00 80.19 82 PHE A CA 1
ATOM 616 C C . PHE A 1 82 ? 0.267 3.405 -2.420 1.00 80.19 82 PHE A C 1
ATOM 618 O O . PHE A 1 82 ? 0.003 3.259 -1.230 1.00 80.19 82 PHE A O 1
ATOM 625 N N . ILE A 1 83 ? 0.129 4.590 -3.027 1.00 83.94 83 ILE A N 1
ATOM 626 C CA . ILE A 1 83 ? -0.364 5.792 -2.334 1.00 83.94 83 ILE A CA 1
ATOM 627 C C . ILE A 1 83 ? -1.772 5.546 -1.787 1.00 83.94 83 ILE A C 1
ATOM 629 O O . ILE A 1 83 ? -2.062 5.900 -0.645 1.00 83.94 83 ILE A O 1
ATOM 633 N N . ASN A 1 84 ? -2.638 4.919 -2.583 1.00 82.06 84 ASN A N 1
ATOM 634 C CA . ASN A 1 84 ? -3.993 4.595 -2.161 1.00 82.06 84 ASN A CA 1
ATOM 635 C C . ASN A 1 84 ? -3.998 3.588 -0.993 1.00 82.06 84 ASN A C 1
ATOM 637 O O . ASN A 1 84 ? -4.691 3.809 -0.003 1.00 82.06 84 ASN A O 1
ATOM 641 N N . GLU A 1 85 ? -3.194 2.522 -1.055 1.00 77.50 85 GLU A N 1
ATOM 642 C CA . GLU A 1 85 ? -3.029 1.569 0.057 1.00 77.50 85 GLU A CA 1
ATOM 643 C C . GLU A 1 85 ? -2.481 2.241 1.324 1.00 77.50 85 GLU A C 1
ATOM 645 O O . GLU A 1 85 ? -2.971 1.974 2.423 1.00 77.50 85 GLU A O 1
ATOM 650 N N . TYR A 1 86 ? -1.518 3.156 1.179 1.00 82.31 86 TYR A N 1
ATOM 651 C CA . TYR A 1 86 ? -0.938 3.902 2.294 1.00 82.31 86 TYR A CA 1
ATOM 652 C C . TYR A 1 86 ? -1.955 4.813 2.983 1.00 82.31 86 TYR A C 1
ATOM 654 O O . TYR A 1 86 ? -2.040 4.821 4.209 1.00 82.31 86 TYR A O 1
ATOM 662 N N . GLN A 1 87 ? -2.766 5.545 2.212 1.00 83.31 87 GLN A N 1
ATOM 663 C CA . GLN A 1 87 ? -3.831 6.384 2.771 1.00 83.31 87 GLN A CA 1
ATOM 664 C C . GLN A 1 87 ? -4.839 5.554 3.571 1.00 83.31 87 GLN A C 1
ATOM 666 O O . GLN A 1 87 ? -5.251 5.956 4.659 1.00 83.31 87 GLN A O 1
ATOM 671 N N . TRP A 1 88 ? -5.201 4.370 3.069 1.00 79.50 88 TRP A N 1
ATOM 672 C CA . TRP A 1 88 ? -6.061 3.439 3.798 1.00 79.50 88 TRP A CA 1
ATOM 673 C C . TRP A 1 88 ? -5.404 2.907 5.071 1.00 79.50 88 TRP A C 1
ATOM 675 O O . TRP A 1 88 ? -6.066 2.814 6.104 1.00 79.50 88 TRP A O 1
ATOM 685 N N . TYR A 1 89 ? -4.112 2.587 5.025 1.00 84.38 89 TYR A N 1
ATOM 686 C CA . TYR A 1 89 ? -3.356 2.156 6.198 1.00 84.38 89 TYR A CA 1
ATOM 687 C C . TYR A 1 89 ? -3.316 3.238 7.290 1.00 84.38 89 TYR A C 1
ATOM 689 O O . TYR A 1 89 ? -3.611 2.941 8.449 1.00 84.38 89 TYR A O 1
ATOM 697 N N . GLU A 1 90 ? -3.012 4.488 6.928 1.00 84.88 90 GLU A N 1
ATOM 698 C CA . GLU A 1 90 ? -3.047 5.644 7.837 1.00 84.88 90 GLU A CA 1
ATOM 699 C C . GLU A 1 90 ? -4.437 5.830 8.447 1.00 84.88 90 GLU A C 1
ATOM 701 O O . GLU A 1 90 ? -4.569 5.922 9.668 1.00 84.88 90 GLU A O 1
ATOM 706 N N . TYR A 1 91 ? -5.481 5.797 7.615 1.00 83.12 91 TYR A N 1
ATOM 707 C CA . TYR A 1 91 ? -6.861 5.937 8.070 1.00 83.12 91 TYR A CA 1
ATOM 708 C C . TYR A 1 91 ? -7.254 4.845 9.075 1.00 83.12 91 TYR A C 1
ATOM 710 O O . TYR A 1 91 ? -7.782 5.149 10.144 1.00 83.12 91 TYR A O 1
ATOM 718 N N . VAL A 1 92 ? -6.957 3.575 8.775 1.00 82.75 92 VAL A N 1
ATOM 719 C CA . VAL A 1 92 ? -7.244 2.446 9.676 1.00 82.75 92 VAL A CA 1
ATOM 720 C C . VAL A 1 92 ? -6.419 2.537 10.960 1.00 82.75 92 VAL A C 1
ATOM 722 O O . VAL A 1 92 ? -6.933 2.227 12.035 1.00 82.75 92 VAL A O 1
ATOM 725 N N . SER A 1 93 ? -5.158 2.975 10.879 1.00 85.31 93 SER A N 1
ATOM 726 C CA . SER A 1 93 ? -4.305 3.160 12.056 1.00 85.31 93 SER A CA 1
ATOM 727 C C . SER A 1 93 ? -4.845 4.257 12.972 1.00 85.31 93 SER A C 1
ATOM 729 O O . SER A 1 93 ? -4.964 4.032 14.175 1.00 85.31 93 SER A O 1
ATOM 731 N N . TRP A 1 94 ? -5.228 5.402 12.403 1.00 87.12 94 TRP A N 1
ATOM 732 C CA . TRP A 1 94 ? -5.855 6.500 13.135 1.00 87.12 94 TRP A CA 1
ATOM 733 C C . TRP A 1 94 ? -7.182 6.071 13.772 1.00 87.12 94 TRP A C 1
ATOM 735 O O . TRP A 1 94 ? -7.421 6.352 14.946 1.00 87.12 94 TRP A O 1
ATOM 745 N N . LEU A 1 95 ? -8.025 5.339 13.034 1.00 81.62 95 LEU A N 1
ATOM 746 C CA . LEU A 1 95 ? -9.313 4.855 13.535 1.00 81.62 95 LEU A CA 1
ATOM 747 C C . LEU A 1 95 ? -9.126 3.884 14.711 1.00 81.62 95 LEU A C 1
ATOM 749 O O . LEU A 1 95 ? -9.825 3.989 15.717 1.00 81.62 95 LEU A O 1
ATOM 753 N N . LEU A 1 96 ? -8.166 2.961 14.604 1.00 82.88 96 LEU A N 1
ATOM 754 C CA . LEU A 1 96 ? -7.843 2.012 15.669 1.00 82.88 96 LEU A CA 1
ATOM 755 C C . LEU A 1 96 ? -7.363 2.739 16.932 1.00 82.88 96 LEU A C 1
ATOM 757 O O . LEU A 1 96 ? -7.883 2.472 18.012 1.00 82.88 96 LEU A O 1
ATOM 761 N N . GLU A 1 97 ? -6.455 3.705 16.796 1.00 86.44 97 GLU A N 1
ATOM 762 C CA . GLU A 1 97 ? -5.954 4.499 17.924 1.00 86.44 97 GLU A CA 1
ATOM 763 C C . GLU A 1 97 ? -7.060 5.357 18.564 1.00 86.44 97 GLU A C 1
ATOM 765 O O . GLU A 1 97 ? -7.158 5.465 19.789 1.00 86.44 97 GLU A O 1
ATOM 770 N N . ALA A 1 98 ? -7.953 5.931 17.757 1.00 83.25 98 ALA A N 1
ATOM 771 C CA . ALA A 1 98 ? -9.078 6.725 18.240 1.00 83.25 98 ALA A CA 1
ATOM 772 C C . ALA A 1 98 ? -10.123 5.884 19.003 1.00 83.25 98 ALA A C 1
ATOM 774 O O . ALA A 1 98 ? -10.684 6.356 19.996 1.00 83.25 98 ALA A O 1
ATOM 775 N N . VAL A 1 99 ? -10.365 4.636 18.581 1.00 79.56 99 VAL A N 1
ATOM 776 C CA . VAL A 1 99 ? -11.263 3.685 19.268 1.00 79.56 99 VAL A CA 1
ATOM 777 C C . VAL A 1 99 ? -10.614 3.113 20.537 1.00 79.56 99 VAL A C 1
ATOM 779 O O . VAL A 1 99 ? -11.269 2.958 21.576 1.00 79.56 99 VAL A O 1
ATOM 782 N N . GLU A 1 100 ? -9.313 2.825 20.493 1.00 82.75 100 GLU A N 1
ATOM 783 C CA . GLU A 1 100 ? -8.552 2.305 21.633 1.00 82.75 100 GLU A CA 1
ATOM 784 C C . GLU A 1 100 ? -8.415 3.360 22.742 1.00 82.75 100 GLU A C 1
ATOM 786 O O . GLU A 1 100 ? -8.701 3.073 23.907 1.00 82.75 100 GLU A O 1
ATOM 791 N N . SER A 1 101 ? -8.126 4.613 22.372 1.00 84.75 101 SER A N 1
ATOM 792 C CA . SER A 1 101 ? -8.075 5.763 23.291 1.00 84.75 101 SER A CA 1
ATOM 793 C C . SER A 1 101 ? -9.447 6.251 23.775 1.00 84.75 101 SER A C 1
ATOM 795 O O . SER A 1 101 ? -9.513 7.128 24.634 1.00 84.75 101 SER A O 1
ATOM 797 N N . GLY A 1 102 ? -10.546 5.711 23.235 1.00 78.06 102 GLY A N 1
ATOM 798 C CA . GLY A 1 102 ? -11.910 6.094 23.610 1.00 78.06 102 GLY A CA 1
ATOM 799 C C . GLY A 1 102 ? -12.333 7.489 23.136 1.00 78.06 102 GLY A C 1
ATOM 800 O O . GLY A 1 102 ? -13.371 7.982 23.572 1.00 78.06 102 GLY A O 1
ATOM 801 N N . ARG A 1 103 ? -11.565 8.130 22.240 1.00 77.00 103 ARG A N 1
ATOM 802 C CA . ARG A 1 103 ? -11.939 9.420 21.625 1.00 77.00 103 ARG A CA 1
ATOM 803 C C . ARG A 1 103 ? -13.149 9.297 20.702 1.00 77.00 103 ARG A C 1
ATOM 805 O O . ARG A 1 103 ? -13.867 10.274 20.522 1.00 77.00 103 ARG A O 1
ATOM 812 N N . ILE A 1 104 ? -13.359 8.120 20.109 1.00 72.00 104 ILE A N 1
ATOM 813 C CA . ILE A 1 104 ? -14.501 7.823 19.241 1.00 72.00 104 ILE A CA 1
ATOM 814 C C . ILE A 1 104 ? -15.313 6.684 19.861 1.00 72.00 104 ILE A C 1
ATOM 816 O O . ILE A 1 104 ? -14.776 5.625 20.187 1.00 72.00 104 ILE A O 1
ATOM 820 N N . SER A 1 105 ? -16.622 6.906 20.011 1.00 65.69 105 SER A N 1
ATOM 821 C CA . SER A 1 105 ? -17.561 5.872 20.449 1.00 65.69 105 SER A CA 1
ATOM 822 C C . SER A 1 105 ? -17.754 4.832 19.343 1.00 65.69 105 SER A C 1
ATOM 824 O O . SER A 1 105 ? -17.971 5.168 18.182 1.00 65.69 105 SER A O 1
ATOM 826 N N . VAL A 1 106 ? -17.747 3.549 19.703 1.00 64.62 106 VAL A N 1
ATOM 827 C CA . VAL A 1 106 ? -18.041 2.440 18.776 1.00 64.62 106 VAL A CA 1
ATOM 828 C C . VAL A 1 106 ? -19.427 2.601 18.129 1.00 64.62 106 VAL A C 1
ATOM 830 O O . VAL A 1 106 ? -19.622 2.212 16.977 1.00 64.62 106 VAL A O 1
ATOM 833 N N . GLU A 1 107 ? -20.367 3.255 18.820 1.00 62.78 107 GLU A N 1
ATOM 834 C CA . GLU A 1 107 ? -21.717 3.544 18.315 1.00 62.78 107 GLU A CA 1
ATOM 835 C C . GLU A 1 107 ? -21.708 4.524 17.135 1.00 62.78 107 GLU A C 1
ATOM 837 O O . GLU A 1 107 ? -22.490 4.360 16.200 1.00 62.78 107 GLU A O 1
ATOM 842 N N . SER A 1 108 ? -20.797 5.506 17.126 1.00 62.25 108 SER A N 1
ATOM 843 C CA . SER A 1 108 ? -20.678 6.446 16.003 1.00 62.25 108 SER A CA 1
ATOM 844 C C . SER A 1 108 ? -20.036 5.806 14.770 1.00 62.25 108 SER A C 1
ATOM 846 O O . SER A 1 108 ? -20.228 6.301 13.666 1.00 62.25 108 SER A O 1
ATOM 848 N N . VAL A 1 109 ? -19.296 4.704 14.947 1.00 61.44 109 VAL A N 1
ATOM 849 C CA . VAL A 1 109 ? -18.676 3.933 13.854 1.00 61.44 109 VAL A CA 1
ATOM 850 C C . VAL A 1 109 ? -19.639 2.873 13.308 1.00 61.44 109 VAL A C 1
ATOM 852 O O . VAL A 1 109 ? -19.687 2.652 12.103 1.00 61.44 109 VAL A O 1
ATOM 855 N N . CYS A 1 110 ? -20.437 2.240 14.174 1.00 64.12 110 CYS A N 1
ATOM 856 C CA . CYS A 1 110 ? -21.405 1.214 13.770 1.00 64.12 110 CYS A CA 1
ATOM 857 C C . CYS A 1 110 ? -22.738 1.784 13.258 1.00 64.12 110 CYS A C 1
ATOM 859 O O . CYS A 1 110 ? -23.523 1.045 12.666 1.00 64.12 110 CYS A O 1
ATOM 861 N N . GLY A 1 111 ? -23.035 3.065 13.507 1.00 58.88 111 GLY A N 1
ATOM 862 C CA . GLY A 1 111 ? -24.285 3.703 13.074 1.00 58.88 111 GLY A CA 1
ATOM 863 C C . GLY A 1 111 ? -25.552 3.138 13.735 1.00 58.88 111 GLY A C 1
ATOM 864 O O . GLY A 1 111 ? -26.658 3.449 13.299 1.00 58.88 111 GLY A O 1
ATOM 865 N N . ARG A 1 112 ? -25.408 2.310 14.780 1.00 54.00 112 ARG A N 1
ATOM 866 C CA . ARG A 1 112 ? -26.493 1.732 15.588 1.00 54.00 112 ARG A CA 1
ATOM 867 C C . ARG A 1 112 ? -26.203 1.929 17.069 1.00 54.00 112 ARG A C 1
ATOM 869 O O . ARG A 1 112 ? -25.066 1.763 17.507 1.00 54.00 112 ARG A O 1
ATOM 876 N N . SER A 1 113 ? -27.241 2.251 17.842 1.00 51.34 113 SER A N 1
ATOM 877 C CA . SER A 1 113 ? -27.113 2.369 19.298 1.00 51.34 113 SER A CA 1
ATOM 878 C C . SER A 1 113 ? -27.015 0.982 19.944 1.00 51.34 113 SER A C 1
ATOM 880 O O . SER A 1 113 ? -27.756 0.068 19.571 1.00 51.34 113 SER A O 1
ATOM 882 N N . LEU A 1 114 ? -26.166 0.819 20.966 1.00 51.62 114 LEU A N 1
ATOM 883 C CA . LEU A 1 114 ? -26.036 -0.436 21.729 1.00 51.62 114 LEU A CA 1
ATOM 884 C C . LEU A 1 114 ? -27.353 -0.861 22.407 1.00 51.62 114 LEU A C 1
ATOM 886 O O . LEU A 1 114 ? -27.516 -2.019 22.790 1.00 51.62 114 LEU A O 1
ATOM 890 N N . ARG A 1 115 ? -28.317 0.062 22.537 1.00 55.09 115 ARG A N 1
ATOM 891 C CA . ARG A 1 115 ? -29.662 -0.200 23.071 1.00 55.09 115 ARG A CA 1
ATOM 892 C C . ARG A 1 115 ? -30.536 -1.054 22.155 1.00 55.09 115 ARG A C 1
ATOM 894 O O . ARG A 1 115 ? -31.440 -1.713 22.657 1.00 55.09 115 ARG A O 1
ATOM 901 N N . GLU A 1 116 ? -30.274 -1.054 20.854 1.00 56.22 116 GLU A N 1
ATOM 902 C CA . GLU A 1 116 ? -31.084 -1.775 19.864 1.00 56.22 116 GLU A CA 1
ATOM 903 C C . GLU A 1 116 ? -30.628 -3.230 19.680 1.00 56.22 116 GLU A C 1
ATOM 905 O O . GLU A 1 116 ? -31.433 -4.093 19.359 1.00 56.22 116 GLU A O 1
ATOM 910 N N . VAL A 1 117 ? -29.350 -3.521 19.951 1.00 52.06 117 VAL A N 1
ATOM 911 C CA . VAL A 1 117 ? -28.746 -4.861 19.798 1.00 52.06 117 VAL A CA 1
ATOM 912 C C . VAL A 1 117 ? -28.974 -5.756 21.031 1.00 52.06 117 VAL A C 1
ATOM 914 O O . VAL A 1 117 ? -28.775 -6.963 20.967 1.00 52.06 117 VAL A O 1
ATOM 917 N N . ARG A 1 118 ? -29.414 -5.191 22.166 1.00 51.69 118 ARG A N 1
ATOM 918 C CA . ARG A 1 118 ? -29.679 -5.934 23.417 1.00 51.69 118 ARG A CA 1
ATOM 919 C C . ARG A 1 118 ? -31.141 -6.413 23.558 1.00 51.69 118 ARG A C 1
ATOM 921 O O . ARG A 1 118 ? -31.541 -6.778 24.662 1.00 51.69 118 ARG A O 1
ATOM 928 N N . ARG A 1 119 ? -31.956 -6.366 22.502 1.00 46.16 119 ARG A N 1
ATOM 929 C CA . ARG A 1 119 ? -33.329 -6.900 22.512 1.00 46.16 119 ARG A CA 1
ATOM 930 C C . ARG A 1 119 ? -33.451 -8.164 21.683 1.00 46.16 119 ARG A C 1
ATOM 932 O O . ARG A 1 119 ? -32.875 -8.183 20.578 1.00 46.16 119 ARG A O 1
#

Sequence (119 aa):
MVLPYGGWLLSVPLPCDREALIGLLRRVKASLQLGMLASLGVLAAGIVFLLWFSRGFGVLGGFSTVFALFFLFFLGVGLLAFINEYQWYEYVSWLLEAVESGRISVESVCGRSLREVRR

pLDDT: mean 71.75, std 12.86, range [35.0, 87.12]